Protein AF-A0A402AZK0-F1 (afdb_monomer_lite)

InterPro domains:
  IPR014036 DeoR-like transcriptional repressor, C-terminal sensor domain [PF00455] (12-90)
  IPR037171 NagB/RpiA transferase-like [SSF100950] (11-80)

Foldseek 3Di:
DDDDQVRQLPVVVVVLLVVLQVVLVPDAALEEDEAEQHSSSLSNLVVCLVHALYEYEYCHPSSCVSCLCRPRYWYHYVQWTQHNVVRDIDGD

Secondary structure (DSSP, 8-state):
-PPPHHHHHHTTHHHHHHHHHHHHHT--TT-EEEE-SSHHHHHHHHHHTT-SSEEEEES-HHHHHHHTT-TTEEEEETTEEEETTTTEEEE-

Structure (mmCIF, N/CA/C/O backbone):
data_AF-A0A402AZK0-F1
#
_entry.id   AF-A0A402AZK0-F1
#
loop_
_atom_site.group_PDB
_atom_site.id
_atom_site.type_symbol
_atom_site.label_atom_id
_atom_site.label_alt_id
_atom_site.label_comp_id
_atom_site.label_asym_id
_atom_site.label_entity_id
_atom_site.label_seq_id
_atom_site.pdbx_PDB_ins_code
_atom_site.Cartn_x
_atom_site.Cartn_y
_atom_site.Cartn_z
_atom_site.occupancy
_atom_site.B_iso_or_equiv
_atom_site.auth_seq_id
_atom_site.auth_comp_id
_atom_site.auth_asym_id
_atom_site.auth_atom_id
_atom_site.pdbx_PDB_model_num
ATOM 1 N N . MET A 1 1 ? 22.887 -3.710 -16.344 1.00 59.31 1 MET A N 1
ATOM 2 C CA . MET A 1 1 ? 22.175 -2.527 -15.817 1.00 59.31 1 MET A CA 1
ATOM 3 C C . MET A 1 1 ? 20.842 -2.987 -15.265 1.00 59.31 1 MET A C 1
ATOM 5 O O . MET A 1 1 ? 20.183 -3.781 -15.926 1.00 59.31 1 MET A O 1
ATOM 9 N N . GLU A 1 2 ? 20.466 -2.543 -14.070 1.00 75.50 2 GLU A N 1
ATOM 10 C CA . GLU A 1 2 ? 19.114 -2.774 -13.554 1.00 75.50 2 GLU A CA 1
ATOM 11 C C . GLU A 1 2 ? 18.111 -1.951 -14.382 1.00 75.50 2 GLU A C 1
ATOM 13 O O . GLU A 1 2 ? 18.384 -0.799 -14.721 1.00 75.50 2 GLU A O 1
ATOM 18 N N . MET A 1 3 ? 16.971 -2.538 -14.757 1.00 84.31 3 MET A N 1
ATOM 19 C CA . MET A 1 3 ? 15.919 -1.798 -15.462 1.00 84.31 3 MET A CA 1
ATOM 20 C C . MET A 1 3 ? 15.337 -0.707 -14.557 1.00 84.31 3 MET A C 1
ATOM 22 O O . MET A 1 3 ? 14.993 -0.966 -13.401 1.00 84.31 3 MET A O 1
ATOM 26 N N . GLY A 1 4 ? 15.154 0.496 -15.111 1.00 92.19 4 GLY A N 1
ATOM 27 C CA . GLY A 1 4 ? 14.510 1.606 -14.411 1.00 92.19 4 GLY A CA 1
ATOM 28 C C . GLY A 1 4 ? 13.099 1.247 -13.934 1.00 92.19 4 GLY A C 1
ATOM 29 O O . GLY A 1 4 ? 12.431 0.386 -14.511 1.00 92.19 4 GLY A O 1
ATOM 30 N N . PHE A 1 5 ? 12.628 1.904 -12.870 1.00 91.62 5 PHE A N 1
ATOM 31 C CA . PHE A 1 5 ? 11.317 1.608 -12.279 1.00 91.62 5 PHE A CA 1
ATOM 32 C C . PHE A 1 5 ? 10.183 1.671 -13.311 1.00 91.62 5 PHE A C 1
ATOM 34 O O . PHE A 1 5 ? 9.448 0.700 -13.432 1.00 91.62 5 PHE A O 1
ATOM 41 N N . ASN A 1 6 ? 10.101 2.750 -14.100 1.00 93.81 6 ASN A N 1
ATOM 42 C CA . ASN A 1 6 ? 9.072 2.924 -15.136 1.00 93.81 6 ASN A CA 1
ATOM 43 C C . ASN A 1 6 ? 9.096 1.786 -16.168 1.00 93.81 6 ASN A C 1
ATOM 45 O O . ASN A 1 6 ? 8.059 1.254 -16.545 1.00 93.81 6 ASN A O 1
ATOM 49 N N . THR A 1 7 ? 10.288 1.356 -16.593 1.00 95.31 7 THR A N 1
ATOM 50 C CA . THR A 1 7 ? 10.434 0.218 -17.509 1.00 95.31 7 THR A CA 1
ATOM 51 C C . THR A 1 7 ? 9.930 -1.067 -16.863 1.00 95.31 7 THR A C 1
ATOM 53 O O . THR A 1 7 ? 9.180 -1.819 -17.481 1.00 95.31 7 TH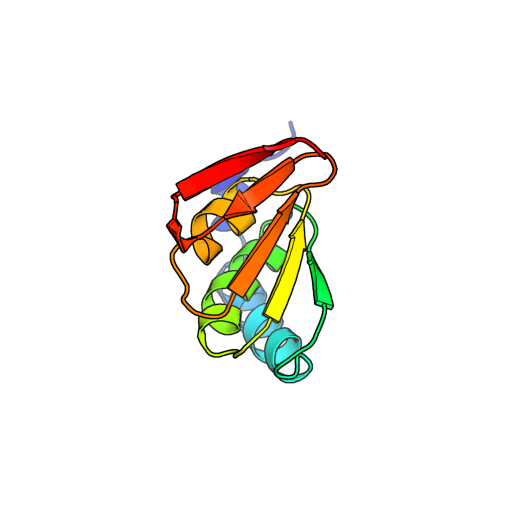R A O 1
ATOM 56 N N . ARG A 1 8 ? 10.299 -1.313 -15.598 1.00 94.19 8 ARG A N 1
ATOM 57 C CA . ARG A 1 8 ? 9.812 -2.478 -14.855 1.00 94.19 8 ARG A CA 1
ATOM 58 C C . ARG A 1 8 ? 8.306 -2.426 -14.674 1.00 94.19 8 ARG A C 1
ATOM 60 O O . ARG A 1 8 ? 7.700 -3.476 -14.749 1.00 94.19 8 ARG A O 1
ATOM 67 N N . GLU A 1 9 ? 7.719 -1.267 -14.413 1.00 94.94 9 GLU A N 1
ATOM 68 C CA . GLU A 1 9 ? 6.281 -1.067 -14.204 1.00 94.94 9 GLU A CA 1
ATOM 69 C C . GLU A 1 9 ? 5.471 -1.482 -15.431 1.00 94.94 9 GLU A C 1
ATOM 71 O O . GLU A 1 9 ? 4.547 -2.282 -15.300 1.00 94.94 9 GLU A O 1
ATOM 76 N N . GLN A 1 10 ? 5.904 -1.043 -16.614 1.00 95.69 10 GLN A N 1
ATOM 77 C CA . GLN A 1 10 ? 5.290 -1.396 -17.897 1.00 95.69 10 GLN A CA 1
ATOM 78 C C . GLN A 1 10 ? 5.538 -2.860 -18.292 1.00 95.69 10 GLN A C 1
ATOM 80 O O . GLN A 1 10 ? 4.718 -3.499 -18.950 1.00 95.69 10 GLN A O 1
ATOM 85 N N . PHE A 1 11 ? 6.669 -3.435 -17.878 1.00 95.88 11 PHE A N 1
ATOM 86 C CA . PHE A 1 11 ? 6.992 -4.817 -18.207 1.00 95.88 11 PHE A CA 1
ATOM 87 C C . PHE A 1 11 ? 6.028 -5.803 -17.530 1.00 95.88 11 PHE A C 1
ATOM 89 O O . PHE A 1 11 ? 5.976 -5.888 -16.299 1.00 95.88 11 PHE A O 1
ATOM 96 N N . GLN A 1 12 ? 5.327 -6.602 -18.346 1.00 96.25 12 GLN A N 1
ATOM 97 C CA . GLN A 1 12 ? 4.340 -7.602 -17.905 1.00 96.25 12 GLN A CA 1
ATOM 98 C C . GLN A 1 12 ? 3.215 -6.986 -17.054 1.00 96.25 12 GLN A C 1
ATOM 100 O O . GLN A 1 12 ? 2.786 -7.599 -16.075 1.00 96.25 12 GLN A O 1
ATOM 105 N N . HIS A 1 13 ? 2.779 -5.772 -17.404 1.00 96.00 13 HIS A N 1
ATOM 106 C CA . HIS A 1 13 ? 1.768 -5.018 -16.664 1.00 96.00 13 HIS A CA 1
ATOM 107 C C . HIS A 1 13 ? 0.502 -5.845 -16.385 1.00 96.00 13 HIS A C 1
ATOM 109 O O . HIS A 1 13 ? 0.189 -6.084 -15.221 1.00 96.00 13 HIS A O 1
ATOM 115 N N . ASP A 1 14 ? -0.113 -6.420 -17.421 1.00 97.31 14 ASP A N 1
ATOM 116 C CA . ASP A 1 14 ? -1.355 -7.204 -17.312 1.00 97.31 14 ASP A CA 1
ATOM 117 C C . ASP A 1 14 ? -1.230 -8.384 -16.335 1.00 97.31 14 ASP A C 1
ATOM 119 O O . ASP A 1 14 ? -2.135 -8.681 -15.557 1.00 97.31 14 ASP A O 1
ATOM 123 N N . LYS A 1 15 ? -0.070 -9.057 -16.315 1.00 98.06 15 LYS A N 1
ATOM 124 C CA . LYS A 1 15 ? 0.169 -10.163 -15.373 1.00 98.06 15 LYS A CA 1
ATOM 125 C C . LYS A 1 15 ? 0.234 -9.669 -13.935 1.00 98.06 15 LYS A C 1
ATOM 127 O O . LYS A 1 15 ? -0.236 -10.356 -13.033 1.00 98.06 15 LYS A O 1
ATOM 132 N N . LYS A 1 16 ? 0.837 -8.503 -13.707 1.00 97.81 16 LYS A N 1
ATOM 133 C CA . LYS A 1 16 ? 0.913 -7.902 -12.370 1.00 97.81 16 LYS A CA 1
ATOM 134 C C . LYS A 1 16 ? -0.443 -7.410 -11.912 1.00 97.81 16 LYS A C 1
ATOM 136 O O . LYS A 1 16 ? -0.754 -7.573 -10.741 1.00 97.81 16 LYS A O 1
ATOM 141 N N . GLU A 1 17 ? -1.242 -6.871 -12.822 1.00 96.69 17 GLU A N 1
ATOM 142 C CA . GLU A 1 17 ? -2.615 -6.469 -12.544 1.00 96.69 17 GLU A CA 1
ATOM 143 C C . GLU A 1 17 ? -3.483 -7.677 -12.159 1.00 96.69 17 GLU A C 1
ATOM 145 O O . GLU A 1 17 ? -4.191 -7.643 -11.150 1.00 96.69 17 GLU A O 1
ATOM 150 N N . HIS A 1 18 ? -3.350 -8.791 -12.884 1.00 97.69 18 HIS A N 1
ATOM 151 C CA . HIS A 1 18 ? -4.042 -10.038 -12.559 1.00 97.69 18 HIS A CA 1
ATOM 152 C C . HIS A 1 18 ? -3.633 -10.588 -11.183 1.00 97.69 18 HIS A C 1
ATOM 154 O O . HIS A 1 18 ? -4.490 -10.924 -10.364 1.00 97.69 18 HIS A O 1
ATOM 160 N N . ILE A 1 19 ? -2.325 -10.612 -10.890 1.00 97.00 19 ILE A N 1
ATOM 161 C CA . ILE A 1 19 ? -1.806 -10.968 -9.560 1.00 97.00 19 ILE A CA 1
ATOM 162 C C . ILE A 1 19 ? -2.366 -10.016 -8.499 1.00 97.00 19 ILE A C 1
ATOM 164 O O . ILE A 1 19 ? -2.829 -10.478 -7.462 1.00 97.00 19 ILE A O 1
ATOM 168 N N . GLY A 1 20 ? -2.350 -8.706 -8.753 1.00 95.75 20 GLY A N 1
ATOM 169 C CA . GLY A 1 20 ? -2.825 -7.682 -7.825 1.00 95.75 20 GLY A CA 1
ATOM 170 C C . GLY A 1 20 ? -4.311 -7.818 -7.504 1.00 95.75 20 GLY A C 1
ATOM 171 O O . GLY A 1 20 ? -4.694 -7.718 -6.339 1.00 95.75 20 GLY A O 1
ATOM 172 N N . THR A 1 21 ? -5.137 -8.126 -8.503 1.00 96.06 21 THR A N 1
ATOM 173 C CA . THR A 1 21 ? -6.578 -8.359 -8.328 1.00 96.06 21 THR A CA 1
ATOM 174 C C . THR A 1 21 ? -6.829 -9.549 -7.401 1.00 96.06 21 THR A C 1
ATOM 176 O O . THR A 1 21 ? -7.551 -9.433 -6.411 1.00 96.06 21 THR A O 1
ATOM 179 N N . ILE A 1 22 ? -6.184 -10.687 -7.680 1.00 97.44 22 ILE A N 1
ATOM 180 C CA . ILE A 1 22 ? -6.323 -11.908 -6.875 1.00 97.44 22 ILE A CA 1
ATOM 181 C C . ILE A 1 22 ? -5.769 -11.685 -5.466 1.00 97.44 22 ILE A C 1
ATOM 183 O O . ILE A 1 22 ? -6.449 -11.992 -4.491 1.00 97.44 22 ILE A O 1
ATOM 187 N N . ALA A 1 23 ? -4.574 -11.104 -5.338 1.00 96.44 23 ALA A N 1
ATOM 188 C CA . ALA A 1 23 ? -3.946 -10.824 -4.048 1.00 96.44 23 ALA A CA 1
ATOM 189 C C . ALA A 1 23 ? -4.832 -9.925 -3.174 1.00 96.44 23 ALA A C 1
ATOM 191 O O . ALA A 1 23 ? -4.995 -10.181 -1.984 1.00 96.44 23 ALA A O 1
ATOM 192 N N . THR A 1 24 ? -5.472 -8.919 -3.773 1.00 96.88 24 THR A N 1
ATOM 193 C CA . THR A 1 24 ? -6.379 -8.014 -3.056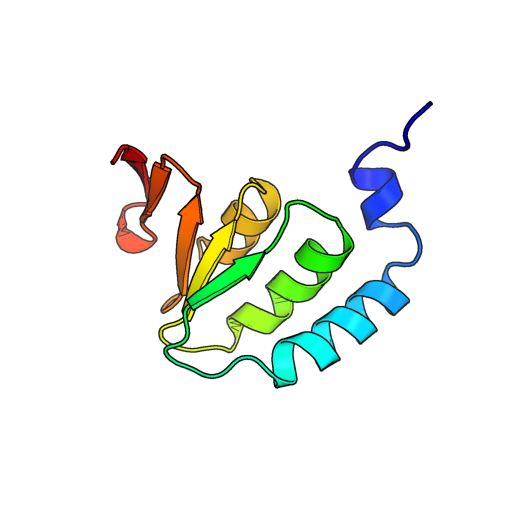 1.00 96.88 24 THR A CA 1
ATOM 194 C C . THR A 1 24 ? -7.633 -8.713 -2.551 1.00 96.88 24 THR A C 1
ATOM 196 O O . THR A 1 24 ? -8.186 -8.284 -1.541 1.00 96.88 24 THR A O 1
ATOM 199 N N . SER A 1 25 ? -8.078 -9.803 -3.183 1.00 96.25 25 SER A N 1
ATOM 200 C CA . SER A 1 25 ? -9.247 -10.560 -2.711 1.00 96.25 25 SER A CA 1
ATOM 201 C C . SER A 1 25 ? -9.049 -11.191 -1.327 1.00 96.25 25 SER A C 1
ATOM 203 O O . SER A 1 25 ? -10.033 -11.412 -0.628 1.00 96.25 25 SER A O 1
ATOM 205 N N . TYR A 1 26 ? -7.796 -11.404 -0.912 1.00 97.06 26 TYR A N 1
ATOM 206 C CA . TYR A 1 26 ? -7.447 -11.927 0.411 1.00 97.06 26 TYR A CA 1
ATOM 207 C C . TYR A 1 26 ? -7.366 -10.851 1.497 1.00 97.06 26 TYR A C 1
ATOM 209 O O . TYR A 1 26 ? -7.289 -11.200 2.667 1.00 97.06 26 TYR A O 1
ATOM 217 N N . VAL A 1 27 ? -7.365 -9.570 1.121 1.00 97.75 27 VAL A N 1
ATOM 218 C CA . VAL A 1 27 ? -7.328 -8.451 2.069 1.00 97.75 27 VAL A CA 1
ATOM 219 C C . VAL A 1 27 ? -8.744 -8.156 2.541 1.00 97.75 27 VAL A C 1
ATOM 221 O O . VAL A 1 27 ? -9.648 -7.994 1.717 1.00 97.75 27 VAL A O 1
ATOM 224 N N . LEU A 1 28 ? -8.936 -8.061 3.848 1.00 97.31 28 LEU A N 1
ATOM 225 C CA . LEU A 1 28 ? -10.212 -7.734 4.471 1.00 97.31 28 LEU A CA 1
ATOM 226 C C . LEU A 1 28 ? -10.219 -6.289 4.980 1.00 97.31 28 LEU A C 1
ATOM 228 O O . LEU A 1 28 ? -9.180 -5.662 5.188 1.00 97.31 28 LEU A O 1
ATOM 232 N N . ASP A 1 29 ? -11.422 -5.748 5.153 1.00 97.75 29 ASP A N 1
ATOM 233 C CA . ASP A 1 29 ? -11.599 -4.432 5.765 1.00 97.75 29 ASP A CA 1
ATOM 234 C C . ASP A 1 29 ? -11.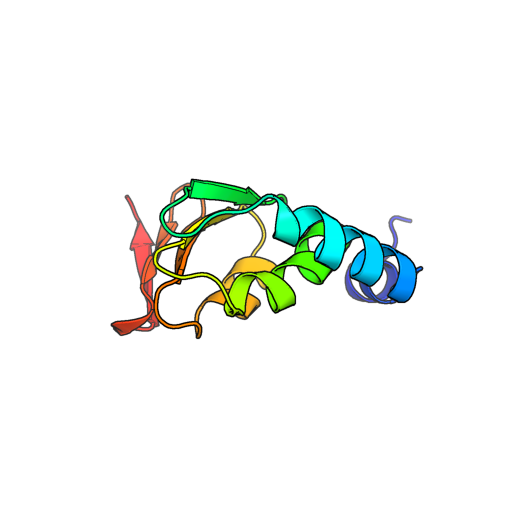123 -4.469 7.230 1.00 97.75 29 ASP A C 1
ATOM 236 O O . ASP A 1 29 ? -11.303 -5.474 7.923 1.00 97.75 29 ASP A O 1
ATOM 240 N N . GLY A 1 30 ? -10.503 -3.384 7.699 1.00 97.38 30 GLY A N 1
ATOM 241 C CA . GLY A 1 30 ? -9.945 -3.282 9.055 1.00 97.38 30 GLY A CA 1
ATOM 242 C C . GLY A 1 30 ? -8.540 -3.875 9.242 1.00 97.38 30 GLY A C 1
ATOM 243 O O . GLY A 1 30 ? -7.983 -3.791 10.338 1.00 97.38 30 GLY A O 1
ATOM 244 N N . GLU A 1 31 ? -7.946 -4.491 8.215 1.00 97.69 31 GLU A N 1
ATOM 245 C CA . GLU A 1 31 ? -6.637 -5.143 8.338 1.00 97.69 31 GLU A CA 1
ATOM 246 C C . GLU A 1 31 ? -5.446 -4.175 8.284 1.00 97.69 31 GLU A C 1
ATOM 248 O O . GLU A 1 31 ? -5.518 -3.036 7.819 1.00 97.69 31 GLU A O 1
ATOM 253 N N . THR A 1 32 ? -4.292 -4.673 8.737 1.00 97.12 32 THR A N 1
ATOM 254 C CA . THR A 1 32 ? -2.988 -4.050 8.493 1.00 97.12 32 THR A CA 1
ATOM 255 C C . THR A 1 32 ? -2.145 -4.969 7.622 1.00 97.12 32 THR A C 1
ATOM 257 O O . THR A 1 32 ? -1.851 -6.097 8.014 1.00 97.12 32 THR A O 1
ATOM 260 N N . ILE A 1 33 ? -1.724 -4.481 6.456 1.00 97.19 33 ILE A N 1
ATOM 261 C CA . ILE A 1 33 ? -0.916 -5.240 5.496 1.00 97.19 33 ILE A CA 1
ATOM 262 C C . ILE A 1 33 ? 0.421 -4.550 5.236 1.00 97.19 33 ILE A C 1
ATOM 264 O O . ILE A 1 33 ? 0.530 -3.327 5.316 1.00 97.19 33 ILE A O 1
ATOM 268 N N . ALA A 1 34 ? 1.439 -5.329 4.873 1.00 95.94 34 ALA A N 1
ATOM 269 C CA . ALA A 1 34 ? 2.724 -4.808 4.424 1.00 95.94 34 ALA A CA 1
ATOM 270 C C . ALA A 1 34 ? 2.878 -4.973 2.905 1.00 95.94 34 ALA A C 1
ATOM 272 O O . ALA A 1 34 ? 2.655 -6.059 2.370 1.00 95.94 34 ALA A O 1
ATOM 273 N N . LEU A 1 35 ? 3.300 -3.912 2.214 1.00 96.19 35 LEU A N 1
ATOM 274 C CA . LEU A 1 35 ? 3.614 -3.918 0.785 1.00 96.19 35 LEU A CA 1
ATOM 275 C C . LEU A 1 35 ? 5.043 -3.432 0.547 1.00 96.19 35 LEU A C 1
ATOM 277 O O . LEU A 1 35 ? 5.413 -2.326 0.934 1.00 96.19 35 LEU A O 1
ATOM 281 N N . ASP A 1 36 ? 5.839 -4.238 -0.147 1.00 93.62 36 ASP A N 1
ATOM 282 C CA . ASP A 1 36 ? 7.180 -3.842 -0.588 1.00 93.62 36 ASP A CA 1
ATOM 283 C C . ASP A 1 36 ? 7.121 -2.876 -1.792 1.00 93.62 36 ASP A C 1
ATOM 285 O O . ASP A 1 36 ? 6.144 -2.849 -2.539 1.00 93.62 36 ASP A O 1
ATOM 289 N N . ALA A 1 37 ? 8.185 -2.114 -2.043 1.00 94.06 37 ALA A N 1
ATOM 290 C CA . ALA A 1 37 ? 8.279 -1.048 -3.050 1.00 94.06 37 ALA A CA 1
ATOM 291 C C . ALA A 1 37 ? 8.354 -1.529 -4.518 1.00 94.06 37 ALA A C 1
ATOM 293 O O . ALA A 1 37 ? 8.897 -0.841 -5.390 1.00 94.06 37 ALA A O 1
ATOM 294 N N . ARG A 1 38 ? 7.860 -2.731 -4.826 1.00 95.31 38 ARG A N 1
ATOM 295 C CA . ARG A 1 38 ? 8.033 -3.381 -6.135 1.00 95.31 38 ARG A CA 1
ATOM 296 C C . ARG A 1 38 ? 6.862 -3.103 -7.069 1.00 95.31 38 ARG A C 1
ATOM 298 O O . ARG A 1 38 ? 5.724 -2.947 -6.649 1.00 95.31 38 ARG A O 1
ATOM 305 N N . THR A 1 39 ? 7.127 -3.127 -8.375 1.00 96.56 39 THR A N 1
ATOM 306 C CA . THR A 1 39 ? 6.120 -2.795 -9.401 1.00 96.56 39 THR A CA 1
ATOM 307 C C . THR A 1 39 ? 4.925 -3.749 -9.433 1.00 96.56 39 THR A C 1
ATOM 309 O O . THR A 1 39 ? 3.844 -3.343 -9.834 1.00 96.56 39 THR A O 1
ATOM 312 N N . THR A 1 40 ? 5.081 -4.995 -8.978 1.00 96.00 40 THR A N 1
ATOM 313 C CA . THR A 1 40 ? 3.948 -5.918 -8.800 1.00 96.00 40 THR A CA 1
ATOM 314 C C . THR A 1 40 ? 3.049 -5.504 -7.633 1.00 96.00 40 THR A C 1
ATOM 316 O O . THR A 1 40 ? 1.834 -5.552 -7.762 1.00 96.00 40 THR A O 1
ATOM 319 N N . ALA A 1 41 ? 3.630 -5.053 -6.516 1.00 96.69 41 ALA A N 1
ATOM 320 C CA . ALA A 1 41 ? 2.868 -4.534 -5.379 1.00 96.69 41 ALA A CA 1
ATOM 321 C C . ALA A 1 41 ? 2.209 -3.182 -5.708 1.00 96.69 41 ALA A C 1
ATOM 323 O O . ALA A 1 41 ? 1.085 -2.932 -5.292 1.00 96.69 41 ALA A O 1
ATOM 324 N N . LEU A 1 42 ? 2.852 -2.346 -6.531 1.00 97.12 42 LEU A N 1
ATOM 325 C CA . LEU A 1 42 ? 2.227 -1.129 -7.060 1.00 97.12 42 LEU A CA 1
ATOM 326 C C . LEU A 1 42 ? 1.009 -1.438 -7.948 1.00 97.12 42 LEU A C 1
ATOM 328 O O . LEU A 1 42 ? -0.003 -0.760 -7.851 1.00 97.12 42 LEU A O 1
ATOM 332 N N . ALA A 1 43 ? 1.052 -2.493 -8.767 1.00 96.56 43 ALA A N 1
ATOM 333 C CA . ALA A 1 43 ? -0.123 -2.901 -9.545 1.00 96.56 43 ALA A CA 1
ATOM 334 C C . ALA A 1 43 ? -1.295 -3.361 -8.652 1.00 96.56 43 ALA A C 1
ATOM 336 O O . ALA A 1 43 ? -2.451 -3.264 -9.046 1.00 96.56 43 ALA A O 1
ATOM 337 N N . MET A 1 44 ? -1.010 -3.840 -7.436 1.00 95.69 44 MET A N 1
ATOM 338 C CA . MET A 1 44 ? -2.026 -4.206 -6.448 1.00 95.69 44 MET A CA 1
ATOM 339 C C . MET A 1 44 ? -2.683 -2.980 -5.796 1.00 95.69 44 MET A C 1
ATOM 341 O O . MET A 1 44 ? -3.864 -3.036 -5.453 1.00 95.69 44 MET A O 1
ATOM 345 N N . SER A 1 45 ? -1.963 -1.863 -5.628 1.00 96.00 45 SER A N 1
ATOM 346 C CA . SER A 1 45 ? -2.449 -0.747 -4.805 1.00 96.00 45 SER A CA 1
ATOM 347 C C . SER A 1 45 ? -3.697 -0.059 -5.351 1.00 96.00 45 SER A C 1
ATOM 349 O O . SER A 1 45 ? -4.506 0.411 -4.558 1.00 96.00 45 SER A O 1
ATOM 351 N N . GLN A 1 46 ? -3.927 -0.064 -6.668 1.00 94.69 46 GLN A N 1
ATOM 352 C CA . GLN A 1 46 ? -5.169 0.485 -7.228 1.00 94.69 46 GLN A CA 1
ATOM 353 C C . GLN A 1 46 ? -6.420 -0.272 -6.745 1.00 94.69 46 GLN A C 1
ATOM 355 O O . GLN A 1 46 ? -7.466 0.334 -6.527 1.00 94.69 46 GLN A O 1
ATOM 360 N N . PHE A 1 47 ? -6.310 -1.584 -6.518 1.00 96.25 47 PHE A N 1
ATOM 361 C CA . PHE A 1 47 ? -7.427 -2.433 -6.097 1.00 96.25 47 PHE A CA 1
ATOM 362 C C . PHE A 1 47 ? -7.720 -2.313 -4.603 1.00 96.25 47 PHE A C 1
ATOM 364 O O . PHE A 1 47 ? -8.861 -2.485 -4.175 1.00 96.25 47 PHE A O 1
ATOM 371 N N . LEU A 1 48 ? -6.706 -1.968 -3.805 1.00 96.69 48 LEU A N 1
ATOM 372 C CA . LEU A 1 48 ? -6.868 -1.734 -2.371 1.00 96.69 48 LEU A CA 1
ATOM 373 C C . LEU A 1 48 ? -7.757 -0.528 -2.075 1.00 96.69 48 LEU A C 1
ATOM 375 O O . LEU A 1 48 ? -8.328 -0.463 -0.993 1.00 96.69 48 LEU A O 1
ATOM 379 N N . LYS A 1 49 ? -7.945 0.377 -3.044 1.00 95.25 49 LYS A N 1
ATOM 380 C CA . LYS A 1 49 ? -8.784 1.571 -2.891 1.00 95.25 49 LYS A CA 1
ATOM 381 C C . LYS A 1 49 ? -10.253 1.276 -2.580 1.00 95.25 49 LYS A C 1
ATOM 383 O O . LYS A 1 49 ? -10.963 2.159 -2.113 1.00 95.25 49 LYS A O 1
ATOM 388 N N . ALA A 1 50 ? -10.711 0.052 -2.844 1.00 94.44 50 ALA A N 1
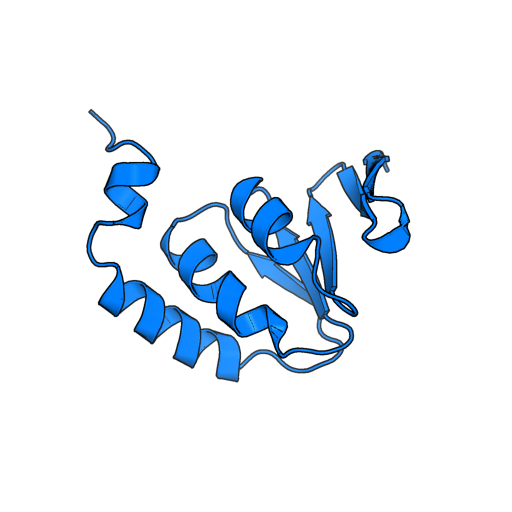ATOM 389 C CA . ALA A 1 50 ? -12.062 -0.393 -2.519 1.00 94.44 50 ALA A CA 1
ATOM 390 C C . ALA A 1 50 ? -12.229 -0.858 -1.057 1.00 94.44 50 ALA A C 1
ATOM 392 O O . ALA A 1 50 ? -13.359 -1.099 -0.631 1.00 94.44 50 ALA A O 1
ATOM 393 N N . ARG A 1 51 ? -11.131 -1.022 -0.305 1.00 95.06 51 ARG A N 1
ATOM 394 C CA . ARG A 1 51 ? -11.144 -1.486 1.089 1.00 95.06 51 ARG A CA 1
ATOM 395 C C . ARG A 1 51 ? -11.459 -0.357 2.056 1.00 95.06 51 ARG A C 1
ATOM 397 O O . ARG A 1 51 ? -11.181 0.809 1.784 1.00 95.06 51 ARG A O 1
ATOM 404 N N . LYS A 1 52 ? -12.022 -0.726 3.202 1.00 94.31 52 LYS A N 1
ATOM 405 C CA . LYS A 1 52 ? -12.353 0.196 4.290 1.00 94.31 52 LYS A CA 1
ATOM 406 C C . LYS A 1 52 ? -11.464 -0.066 5.492 1.00 94.31 52 LYS A C 1
ATOM 408 O O . LYS A 1 52 ? -11.154 -1.212 5.803 1.00 94.31 52 LYS A O 1
ATOM 413 N N . GLU A 1 53 ? -11.084 1.014 6.166 1.00 95.69 53 GLU A N 1
ATOM 414 C CA . GLU A 1 53 ? -10.305 0.975 7.409 1.00 95.69 53 GLU A CA 1
ATOM 415 C C . GLU A 1 53 ? -9.005 0.158 7.276 1.00 95.69 53 GLU A C 1
ATOM 417 O O . GLU A 1 53 ? -8.596 -0.551 8.189 1.00 95.69 53 GLU A O 1
ATOM 422 N N . LEU A 1 54 ? -8.348 0.246 6.116 1.00 96.75 54 LEU A N 1
ATOM 423 C CA . LEU A 1 54 ? -7.131 -0.503 5.814 1.00 96.75 54 LEU A CA 1
ATOM 424 C C . LEU A 1 54 ? -5.893 0.291 6.239 1.00 96.75 54 LEU A C 1
ATOM 426 O O . LEU A 1 54 ? -5.744 1.464 5.893 1.00 96.75 54 LEU A O 1
ATOM 430 N N . THR A 1 55 ? -4.946 -0.364 6.903 1.00 95.56 55 THR A N 1
ATOM 431 C CA . THR A 1 55 ? -3.611 0.199 7.137 1.00 95.56 55 THR A CA 1
ATOM 432 C C . THR A 1 55 ? -2.585 -0.483 6.240 1.00 95.56 55 THR A C 1
ATOM 434 O O . THR A 1 55 ? -2.444 -1.703 6.246 1.00 95.56 55 THR A O 1
ATOM 437 N N . VAL A 1 56 ? -1.833 0.300 5.470 1.00 96.62 56 VAL A N 1
ATOM 438 C CA . VAL A 1 56 ? -0.783 -0.194 4.573 1.00 96.62 56 VAL A CA 1
ATOM 439 C C . VAL A 1 56 ? 0.575 0.273 5.068 1.00 96.62 56 VAL A C 1
ATOM 441 O O . VAL A 1 56 ? 0.865 1.467 5.071 1.00 96.62 56 VAL A O 1
ATOM 444 N N . VAL A 1 57 ? 1.434 -0.672 5.440 1.00 95.75 57 VAL A N 1
ATOM 445 C CA . VAL A 1 57 ? 2.838 -0.425 5.773 1.00 95.75 57 VAL A CA 1
ATOM 446 C C . VAL A 1 57 ? 3.688 -0.626 4.522 1.00 95.75 57 VAL A C 1
ATOM 448 O O . VAL A 1 57 ? 3.699 -1.714 3.952 1.00 95.75 57 VAL A O 1
ATOM 451 N N . THR A 1 58 ? 4.418 0.390 4.066 1.00 94.94 58 THR A N 1
ATOM 452 C CA . THR A 1 58 ? 5.252 0.273 2.862 1.00 94.94 58 THR A CA 1
ATOM 453 C C . THR A 1 58 ? 6.514 1.122 2.924 1.00 94.94 58 THR A C 1
ATOM 455 O O . THR A 1 58 ? 6.510 2.244 3.409 1.00 94.94 58 THR A O 1
ATOM 458 N N . ASN A 1 59 ? 7.615 0.606 2.380 1.00 92.00 59 ASN A N 1
ATOM 459 C CA . ASN A 1 59 ? 8.828 1.381 2.093 1.00 92.00 59 ASN A CA 1
ATOM 460 C C . ASN A 1 59 ? 8.772 2.069 0.709 1.00 92.00 59 ASN A C 1
ATOM 462 O O . ASN A 1 59 ? 9.719 2.749 0.314 1.00 92.00 59 ASN A O 1
ATOM 466 N N . GLY A 1 60 ? 7.695 1.874 -0.060 1.00 91.88 60 GLY A N 1
ATOM 467 C CA . GLY A 1 60 ? 7.555 2.354 -1.429 1.00 91.88 60 GLY A CA 1
ATOM 468 C C . GLY A 1 60 ? 6.807 3.676 -1.524 1.00 91.88 60 GLY A C 1
ATOM 469 O O . GLY A 1 60 ? 5.582 3.707 -1.430 1.00 91.88 60 GLY A O 1
ATOM 470 N N . LEU A 1 61 ? 7.522 4.760 -1.840 1.00 91.00 61 LEU A N 1
ATOM 471 C CA . LEU A 1 61 ? 6.916 6.090 -1.978 1.00 91.00 61 LEU A CA 1
ATOM 472 C C . LEU A 1 61 ? 5.789 6.133 -3.025 1.00 91.00 61 LEU A C 1
ATOM 474 O O . LEU A 1 61 ? 4.779 6.786 -2.800 1.00 91.00 61 LEU A O 1
ATOM 478 N N . ARG A 1 62 ? 5.918 5.412 -4.148 1.00 93.75 62 ARG A N 1
ATOM 479 C CA . ARG A 1 62 ? 4.859 5.364 -5.176 1.00 93.75 62 ARG A CA 1
ATOM 480 C C . ARG A 1 62 ? 3.574 4.712 -4.687 1.00 93.75 62 ARG A C 1
ATOM 482 O O . ARG A 1 62 ? 2.507 5.209 -5.008 1.00 93.75 62 ARG A O 1
ATOM 489 N N . ILE A 1 63 ? 3.683 3.640 -3.904 1.00 95.69 63 ILE A N 1
ATOM 490 C CA . ILE A 1 63 ? 2.517 2.985 -3.300 1.00 95.69 63 ILE A CA 1
ATOM 491 C C . ILE A 1 63 ? 1.858 3.948 -2.314 1.00 95.69 63 ILE A C 1
ATOM 493 O O . ILE A 1 63 ? 0.643 4.120 -2.342 1.00 95.69 63 ILE A O 1
ATOM 497 N N . GLY A 1 64 ? 2.663 4.635 -1.496 1.00 93.50 64 GLY A N 1
ATOM 498 C CA . GLY A 1 64 ? 2.146 5.647 -0.583 1.00 93.50 64 GLY A CA 1
ATOM 499 C C . GLY A 1 64 ? 1.414 6.775 -1.308 1.00 93.50 64 GLY A C 1
ATOM 500 O O . GLY A 1 64 ? 0.283 7.084 -0.953 1.00 93.50 64 GLY A O 1
ATOM 501 N N . MET A 1 65 ? 2.004 7.329 -2.370 1.00 92.12 65 MET A N 1
ATOM 502 C CA . MET A 1 65 ? 1.378 8.372 -3.192 1.00 92.12 65 MET A CA 1
ATOM 503 C C . MET A 1 65 ? 0.115 7.895 -3.918 1.00 92.12 65 MET A C 1
ATOM 505 O O . MET A 1 65 ? -0.815 8.676 -4.093 1.00 92.12 65 MET A O 1
ATOM 509 N N . GLU A 1 66 ? 0.061 6.631 -4.334 1.00 94.56 66 GLU A N 1
ATOM 510 C CA . GLU A 1 66 ? -1.112 6.053 -4.995 1.00 94.56 66 GLU A CA 1
ATOM 511 C C . GLU A 1 66 ? -2.302 5.929 -4.034 1.00 94.56 66 GLU A C 1
ATOM 513 O O . GLU A 1 66 ? -3.450 6.170 -4.419 1.00 94.56 66 GLU A O 1
ATOM 518 N N . LEU A 1 67 ? -2.026 5.572 -2.778 1.00 94.75 67 LEU A N 1
ATOM 519 C CA . LEU A 1 67 ? -3.037 5.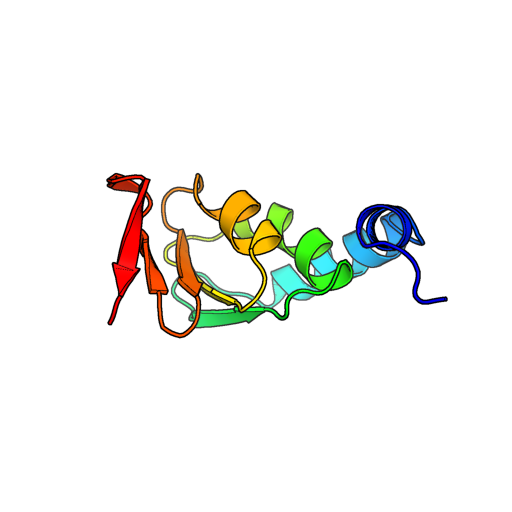308 -1.757 1.00 94.75 67 LEU A CA 1
ATOM 520 C C . LEU A 1 67 ? -3.404 6.533 -0.918 1.00 94.75 67 LEU A C 1
ATOM 522 O O . LEU A 1 67 ? -4.504 6.547 -0.371 1.00 94.75 67 LEU A O 1
ATOM 526 N N . ILE A 1 68 ? -2.542 7.557 -0.847 1.00 89.44 68 ILE A N 1
ATOM 527 C CA . ILE A 1 68 ? -2.696 8.707 0.061 1.00 89.44 68 ILE A CA 1
ATOM 528 C C . ILE A 1 68 ? -4.063 9.376 -0.052 1.00 89.44 68 ILE A C 1
ATOM 530 O O . ILE A 1 68 ? -4.597 9.784 0.960 1.00 89.44 68 ILE A O 1
ATOM 534 N N . ASN A 1 69 ? -4.644 9.449 -1.253 1.00 88.81 69 ASN A N 1
ATOM 535 C CA . ASN A 1 69 ? -5.918 10.124 -1.516 1.00 88.81 69 ASN A CA 1
ATOM 536 C C . ASN A 1 69 ? -7.157 9.265 -1.220 1.00 88.81 69 ASN A C 1
ATOM 538 O O . ASN A 1 69 ? -8.275 9.664 -1.555 1.00 88.81 69 ASN A O 1
ATOM 542 N N . THR A 1 70 ? -6.976 8.074 -0.656 1.00 93.19 70 THR A N 1
ATOM 543 C CA . THR A 1 70 ? -8.065 7.119 -0.465 1.00 93.19 70 THR A CA 1
ATOM 544 C C . THR A 1 70 ? -8.629 7.241 0.940 1.00 93.19 70 THR A C 1
ATOM 546 O O . THR A 1 70 ? -7.963 6.924 1.924 1.00 93.19 70 THR A O 1
ATOM 549 N N . SER A 1 71 ? -9.887 7.670 1.030 1.00 90.38 71 SER A N 1
ATOM 550 C CA . SER A 1 71 ? -10.605 7.710 2.302 1.00 90.38 71 SER A CA 1
ATOM 551 C C . SER A 1 71 ? -10.669 6.317 2.934 1.00 90.38 71 SER A C 1
ATOM 553 O O . SER A 1 71 ? -10.938 5.330 2.251 1.00 90.38 71 SER A O 1
ATOM 555 N N . GLY A 1 72 ? -10.413 6.239 4.240 1.00 90.88 72 GLY A N 1
ATOM 556 C CA . GLY A 1 72 ? -10.404 4.975 4.975 1.00 90.88 72 GLY A CA 1
ATOM 557 C C . GLY A 1 72 ? -9.131 4.142 4.805 1.00 90.88 72 GLY A C 1
ATOM 558 O O . GLY A 1 72 ? -9.091 3.034 5.333 1.00 90.88 72 GLY A O 1
ATOM 559 N N . ILE A 1 73 ? -8.094 4.650 4.125 1.00 94.50 73 ILE A N 1
ATOM 560 C CA . ILE A 1 73 ? -6.775 4.009 4.071 1.00 94.50 73 ILE A CA 1
ATOM 561 C C . ILE A 1 73 ? -5.743 4.862 4.806 1.00 94.50 73 ILE A C 1
ATOM 563 O O . ILE A 1 73 ? -5.562 6.042 4.513 1.00 94.50 73 ILE A O 1
ATOM 567 N N . SER A 1 74 ? -5.026 4.243 5.742 1.00 92.94 74 SER A N 1
ATOM 568 C CA . SER A 1 74 ? -3.859 4.831 6.401 1.00 92.94 74 SER A CA 1
ATOM 569 C C . SER A 1 74 ? -2.581 4.261 5.800 1.00 92.94 74 SER A C 1
ATOM 571 O O . SER A 1 74 ? -2.443 3.046 5.672 1.00 92.94 74 SER A O 1
ATOM 573 N N . VAL A 1 75 ? -1.622 5.120 5.453 1.00 94.06 75 VAL A N 1
ATOM 574 C CA . VAL A 1 75 ? -0.322 4.691 4.923 1.00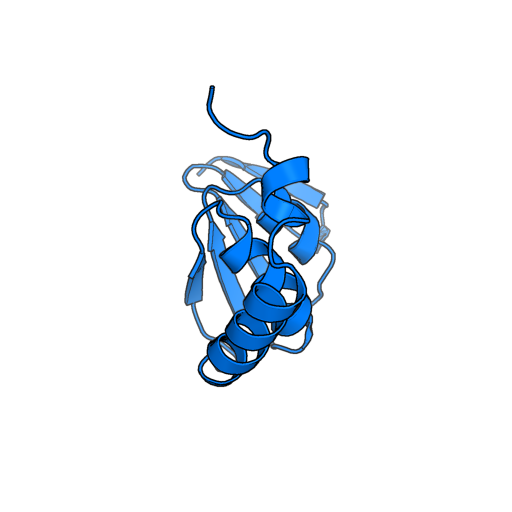 94.06 75 VAL A CA 1
ATOM 575 C C . VAL A 1 75 ? 0.767 4.953 5.958 1.00 94.06 75 VAL A C 1
ATOM 577 O O . VAL A 1 75 ? 0.986 6.082 6.396 1.00 94.06 75 VAL A O 1
ATOM 580 N N . LEU A 1 76 ? 1.485 3.897 6.320 1.00 92.56 76 LEU A N 1
ATOM 581 C CA . LEU A 1 76 ? 2.634 3.928 7.212 1.00 92.56 76 LEU A CA 1
ATOM 582 C C . LEU A 1 76 ? 3.896 3.667 6.395 1.00 92.56 76 LEU A C 1
ATOM 584 O O . LEU A 1 76 ? 4.066 2.594 5.819 1.00 92.56 76 LEU A O 1
ATOM 588 N N . ILE A 1 77 ? 4.809 4.629 6.372 1.00 90.25 77 ILE A N 1
ATOM 589 C CA . ILE A 1 77 ? 6.170 4.407 5.895 1.00 90.25 77 ILE A CA 1
ATOM 590 C C . ILE A 1 77 ? 7.038 4.222 7.146 1.00 90.25 77 ILE A C 1
ATOM 592 O O . ILE A 1 77 ? 6.907 4.987 8.094 1.00 90.25 77 ILE A O 1
ATOM 596 N N . PRO A 1 78 ? 7.890 3.192 7.257 1.00 87.56 78 PRO A N 1
ATOM 597 C CA . PRO A 1 78 ? 8.717 3.032 8.452 1.00 87.56 78 PRO A CA 1
ATOM 598 C C . PRO A 1 78 ? 9.497 4.317 8.785 1.00 87.56 78 PRO A C 1
ATOM 600 O O . PRO A 1 78 ? 10.202 4.857 7.934 1.00 87.56 78 PRO A O 1
ATOM 603 N N . GLY A 1 79 ? 9.320 4.825 10.009 1.00 81.50 79 GLY A N 1
ATOM 604 C CA . GLY A 1 79 ? 9.870 6.108 10.472 1.00 81.50 79 GLY A CA 1
ATOM 605 C C . GLY A 1 79 ? 9.058 7.358 10.096 1.00 81.50 79 GLY A C 1
ATOM 606 O O . GLY A 1 79 ? 9.371 8.439 10.589 1.00 81.50 79 GLY A O 1
ATOM 607 N N . ILE A 1 80 ? 8.026 7.245 9.249 1.00 78.62 80 ILE A N 1
ATOM 608 C CA . ILE A 1 80 ? 7.181 8.359 8.792 1.00 78.62 80 ILE A CA 1
ATOM 609 C C . ILE A 1 80 ? 5.728 7.914 8.532 1.00 78.62 80 ILE A C 1
ATOM 611 O O . ILE A 1 80 ? 5.444 7.129 7.633 1.00 78.62 80 ILE A O 1
ATOM 615 N N . VAL A 1 81 ? 4.753 8.495 9.223 1.00 81.81 81 VAL A N 1
ATOM 616 C CA . VAL A 1 81 ? 3.328 8.237 8.947 1.00 81.81 81 VAL A CA 1
ATOM 617 C C . VAL A 1 81 ? 2.763 9.286 7.988 1.00 81.81 81 VAL A C 1
ATOM 619 O O . VAL A 1 81 ? 2.974 10.483 8.185 1.00 81.81 81 VAL A O 1
ATOM 622 N N . LEU A 1 82 ? 2.027 8.838 6.965 1.00 82.62 82 LEU A N 1
ATOM 623 C CA . LEU A 1 82 ? 1.277 9.686 6.035 1.00 82.62 82 LEU A CA 1
ATOM 624 C C . LEU A 1 82 ? -0.167 9.849 6.527 1.00 82.62 82 LEU A C 1
ATOM 626 O O . LEU A 1 82 ? -0.913 8.872 6.602 1.00 82.62 82 LEU A O 1
ATOM 630 N N . ARG A 1 83 ? -0.582 11.085 6.835 1.00 76.94 83 ARG A N 1
ATOM 631 C CA . ARG A 1 83 ? -1.975 11.402 7.197 1.00 76.94 83 ARG A CA 1
ATOM 632 C C . ARG A 1 83 ? -2.748 11.931 5.993 1.00 76.94 83 ARG A C 1
ATOM 634 O O . ARG A 1 83 ? -2.421 13.001 5.489 1.00 76.94 83 ARG A O 1
ATOM 641 N N . TYR A 1 84 ? -3.802 11.215 5.595 1.00 79.25 84 TYR A N 1
ATOM 642 C CA . TYR A 1 84 ? -4.702 11.617 4.505 1.00 79.25 84 TYR A CA 1
ATOM 643 C C . TYR A 1 84 ? -5.353 12.980 4.757 1.00 79.25 84 TYR A C 1
ATOM 645 O O . TYR A 1 84 ? -5.262 13.863 3.914 1.00 79.25 84 TYR A O 1
ATOM 653 N N . GLU A 1 85 ? -5.959 13.184 5.930 1.00 81.12 85 GLU A N 1
ATOM 654 C CA . GLU A 1 85 ? -6.753 14.394 6.203 1.00 81.12 85 GLU A CA 1
ATOM 655 C C . GLU A 1 85 ? -5.945 15.693 6.102 1.00 81.12 85 GLU A C 1
ATOM 657 O O . GLU A 1 85 ? -6.464 16.726 5.687 1.00 81.12 85 GLU A O 1
ATOM 662 N N . SER A 1 86 ? -4.668 15.642 6.478 1.00 81.56 86 SER A N 1
ATOM 663 C CA . SER A 1 86 ? -3.780 16.804 6.529 1.00 81.56 86 SER A CA 1
ATOM 664 C C . SER A 1 86 ? -2.699 16.807 5.453 1.00 81.56 86 SER A C 1
ATOM 666 O O . SER A 1 86 ? -1.907 17.746 5.416 1.00 81.56 86 SER A O 1
ATOM 668 N N . PHE A 1 87 ? -2.617 15.765 4.619 1.00 81.62 87 PHE A N 1
ATOM 669 C CA . PHE A 1 87 ? -1.537 15.569 3.643 1.00 81.62 87 PHE A CA 1
ATOM 670 C C . PHE A 1 87 ? -0.137 15.794 4.229 1.00 81.62 87 PHE A C 1
ATOM 672 O O . PHE A 1 87 ? 0.736 16.397 3.604 1.00 81.62 87 PHE A O 1
ATOM 679 N N . SER A 1 88 ? 0.083 15.330 5.458 1.00 81.25 88 SER A N 1
ATOM 680 C CA . SER A 1 88 ? 1.329 15.573 6.181 1.00 81.25 88 SER A CA 1
ATOM 681 C C . SER A 1 88 ? 2.085 14.285 6.484 1.00 81.25 88 SER A C 1
ATOM 683 O O . SER A 1 88 ? 1.501 13.214 6.667 1.00 81.25 88 SER A O 1
ATOM 685 N N . LEU A 1 89 ? 3.410 14.428 6.535 1.00 81.94 89 LEU A N 1
ATOM 686 C CA . LEU A 1 89 ? 4.351 13.420 7.003 1.00 81.94 89 LEU A CA 1
ATOM 687 C C . LEU A 1 89 ? 4.684 13.720 8.464 1.00 81.94 89 LEU A C 1
ATOM 689 O O . LEU A 1 89 ? 5.118 14.828 8.777 1.00 81.94 89 LEU A O 1
ATOM 693 N N . ILE A 1 90 ? 4.498 12.744 9.347 1.00 78.56 90 ILE A N 1
ATOM 694 C CA . ILE A 1 90 ? 4.898 12.853 10.755 1.00 78.56 90 ILE A CA 1
ATOM 695 C C . ILE A 1 90 ? 5.975 11.810 11.049 1.00 78.56 90 ILE A C 1
ATOM 697 O O . ILE A 1 90 ? 5.787 10.638 10.731 1.00 78.56 90 ILE A O 1
ATOM 701 N N . SER A 1 91 ? 7.106 12.208 11.638 1.00 74.19 91 SER A N 1
ATOM 702 C CA . SER A 1 91 ? 8.065 11.225 12.155 1.00 74.19 91 SER A CA 1
ATOM 703 C C . SER A 1 91 ? 7.559 10.692 13.493 1.00 74.19 91 SER A C 1
ATOM 705 O O . SER A 1 91 ? 7.119 11.482 14.330 1.00 74.19 91 SER A O 1
ATOM 707 N N . THR A 1 92 ? 7.596 9.373 13.678 1.00 58.69 92 THR A N 1
ATOM 708 C CA . THR A 1 92 ? 7.406 8.743 14.998 1.00 58.69 92 THR A CA 1
ATOM 709 C C . THR A 1 92 ? 8.745 8.621 15.701 1.00 58.69 92 THR A C 1
ATOM 711 O O . THR A 1 92 ? 9.730 8.309 14.995 1.00 58.69 92 THR A O 1
#

pLDDT: mean 91.77, std 7.73, range [58.69, 98.06]

Organism: NCBI:txid2014873

Sequence (92 aa):
MEMGFNTREQFQHDKKEHIGTIATSYVLDGETIALDARTTALAMSQFLKARKELTVVTNGLRIGMELINTSGISVLIPGIVLRYESFSLIST

Radius of gyration: 13.22 Å; chains: 1; bounding box: 34×29×33 Å